Protein AF-A0A662TYX2-F1 (afdb_monomer_lite)

pLDDT: mean 77.35, std 15.82, range [39.88, 93.38]

Structure (mmCIF, N/CA/C/O backbone):
data_AF-A0A662TYX2-F1
#
_entry.id   AF-A0A662TYX2-F1
#
loop_
_atom_site.group_PDB
_atom_site.id
_atom_site.type_symbol
_atom_site.label_atom_id
_atom_site.label_alt_id
_atom_site.label_comp_id
_atom_site.label_asym_id
_atom_site.label_entity_id
_atom_site.label_seq_id
_atom_site.pdbx_PDB_ins_code
_atom_site.Cartn_x
_atom_site.Cartn_y
_atom_site.Cartn_z
_atom_site.occupancy
_atom_site.B_iso_or_equiv
_atom_site.auth_seq_id
_atom_site.auth_comp_id
_atom_site.auth_asym_id
_atom_site.auth_atom_id
_atom_site.pdbx_PDB_model_num
ATOM 1 N N . LEU A 1 1 ? -8.527 -4.948 -4.827 1.00 51.66 1 LEU A N 1
ATOM 2 C CA . LEU A 1 1 ? -7.198 -4.341 -5.114 1.00 51.66 1 LEU A CA 1
ATOM 3 C C . LEU A 1 1 ? -6.542 -4.879 -6.387 1.00 51.66 1 LEU A C 1
ATOM 5 O O . LEU A 1 1 ? -6.367 -4.096 -7.305 1.00 51.66 1 LEU A O 1
ATOM 9 N N . VAL A 1 2 ? -6.197 -6.172 -6.476 1.00 39.88 2 VAL A N 1
ATOM 10 C CA . VAL A 1 2 ? -5.436 -6.740 -7.618 1.00 39.88 2 VAL A CA 1
ATOM 11 C C . VAL A 1 2 ? -6.145 -6.558 -8.972 1.00 39.88 2 VAL A C 1
ATOM 13 O O . VAL A 1 2 ? -5.507 -6.166 -9.939 1.00 39.88 2 VAL A O 1
ATOM 16 N N . GLN A 1 3 ? -7.473 -6.721 -9.040 1.00 41.69 3 GLN A N 1
ATOM 17 C CA . GLN A 1 3 ? -8.241 -6.487 -10.278 1.00 41.69 3 GLN A CA 1
ATOM 18 C C . GLN A 1 3 ? -8.337 -5.007 -10.695 1.00 41.69 3 GLN A C 1
ATOM 20 O O . GLN A 1 3 ? -8.574 -4.718 -11.862 1.00 41.69 3 GLN A O 1
ATOM 25 N N . HIS A 1 4 ? -8.152 -4.061 -9.769 1.00 46.31 4 HIS A N 1
ATOM 26 C CA . HIS A 1 4 ? -8.172 -2.617 -10.060 1.00 46.31 4 HIS A CA 1
ATOM 27 C C . HIS A 1 4 ? -6.769 -2.057 -10.322 1.00 46.31 4 HIS A C 1
ATOM 29 O O . HIS A 1 4 ? -6.612 -0.962 -10.852 1.00 46.31 4 HIS A O 1
ATOM 35 N N . LEU A 1 5 ? -5.738 -2.831 -9.984 1.00 52.31 5 LEU A N 1
ATOM 36 C CA . LEU A 1 5 ? -4.337 -2.487 -10.145 1.00 52.31 5 LEU A CA 1
ATOM 37 C C . LEU A 1 5 ? -3.682 -3.478 -11.112 1.00 52.31 5 LEU A C 1
ATOM 39 O O . LEU A 1 5 ? -2.743 -4.178 -10.755 1.00 52.31 5 LEU A O 1
ATOM 43 N N . ASN A 1 6 ? -4.105 -3.475 -12.379 1.00 55.50 6 ASN A N 1
ATOM 44 C CA . ASN A 1 6 ? -3.437 -4.223 -13.463 1.00 55.50 6 ASN A CA 1
ATOM 45 C C . ASN A 1 6 ? -2.033 -3.657 -13.823 1.00 55.50 6 ASN A C 1
ATOM 47 O O . ASN A 1 6 ? -1.503 -3.860 -14.912 1.00 55.50 6 ASN A O 1
ATOM 51 N N . ILE A 1 7 ? -1.452 -2.879 -12.909 1.00 56.31 7 ILE A N 1
ATOM 52 C CA . ILE A 1 7 ? -0.224 -2.088 -13.032 1.00 56.31 7 ILE A CA 1
ATOM 53 C C . ILE A 1 7 ? 0.895 -2.719 -12.177 1.00 56.31 7 ILE A C 1
ATOM 55 O O . ILE A 1 7 ? 2.059 -2.355 -12.315 1.00 56.31 7 ILE A O 1
ATOM 59 N N . VAL A 1 8 ? 0.563 -3.679 -11.309 1.00 60.94 8 VAL A N 1
ATOM 60 C CA . VAL A 1 8 ? 1.473 -4.349 -10.367 1.00 60.94 8 VAL A CA 1
ATOM 61 C C . VAL A 1 8 ? 1.292 -5.858 -10.449 1.00 60.94 8 VAL A C 1
ATOM 63 O O . VAL A 1 8 ? 0.170 -6.341 -10.572 1.00 60.94 8 VAL A O 1
ATOM 66 N N . ASP A 1 9 ? 2.402 -6.593 -10.397 1.00 62.81 9 ASP A N 1
ATOM 67 C CA . ASP A 1 9 ? 2.411 -8.061 -10.473 1.00 62.81 9 ASP A CA 1
ATOM 68 C C . ASP A 1 9 ? 1.787 -8.714 -9.233 1.00 62.81 9 ASP A C 1
ATOM 70 O O . ASP A 1 9 ? 1.213 -9.800 -9.313 1.00 62.81 9 ASP A O 1
ATOM 74 N N . GLY A 1 10 ? 1.860 -8.038 -8.085 1.00 69.69 10 GLY A N 1
ATOM 75 C CA . GLY A 1 10 ? 1.293 -8.521 -6.833 1.00 69.69 10 GLY A CA 1
ATOM 76 C C . GLY A 1 10 ? 1.027 -7.392 -5.847 1.00 69.69 10 GLY A C 1
ATOM 77 O O . GLY A 1 10 ? 1.748 -6.395 -5.807 1.00 69.69 10 GLY A O 1
ATOM 78 N N . VAL A 1 11 ? -0.018 -7.560 -5.038 1.00 78.69 11 VAL A N 1
ATOM 79 C CA . VAL A 1 11 ? -0.348 -6.658 -3.931 1.00 78.69 11 VAL A CA 1
ATOM 80 C C . VAL A 1 11 ? -0.559 -7.484 -2.673 1.00 78.69 11 VAL A C 1
ATOM 82 O O . VAL A 1 11 ? -1.382 -8.398 -2.667 1.00 78.69 11 VAL A O 1
ATOM 85 N N . LYS A 1 12 ? 0.163 -7.153 -1.605 1.00 84.69 12 LYS A N 1
ATOM 86 C CA . LYS A 1 12 ? -0.034 -7.717 -0.265 1.00 84.69 12 LYS A CA 1
ATOM 87 C C . LYS A 1 12 ? -0.478 -6.606 0.673 1.00 84.69 12 LYS A C 1
ATOM 89 O O . LYS A 1 12 ? 0.030 -5.494 0.582 1.00 84.69 12 LYS A O 1
ATOM 94 N N . VAL A 1 13 ? -1.417 -6.903 1.565 1.00 86.06 13 VAL A N 1
ATOM 95 C CA . VAL A 1 13 ? -1.940 -5.949 2.550 1.00 86.06 13 VAL A CA 1
ATOM 96 C C . VAL A 1 13 ? -1.859 -6.590 3.929 1.00 86.06 13 VAL A C 1
ATOM 98 O O . VAL A 1 13 ? -2.252 -7.743 4.089 1.00 86.06 13 VAL A O 1
ATOM 101 N N . ALA A 1 14 ? -1.345 -5.855 4.909 1.00 88.44 14 ALA A N 1
ATOM 102 C CA . ALA A 1 14 ? -1.287 -6.274 6.303 1.00 88.44 14 ALA A CA 1
ATOM 103 C C . ALA A 1 14 ? -1.635 -5.100 7.220 1.00 88.44 14 ALA A C 1
ATOM 105 O O . ALA A 1 14 ? -1.243 -3.969 6.949 1.00 88.44 14 ALA A O 1
ATOM 106 N N . THR A 1 15 ? -2.321 -5.369 8.327 1.00 89.50 15 THR A N 1
ATOM 107 C CA . THR A 1 15 ? -2.638 -4.354 9.339 1.00 89.50 15 THR A CA 1
ATOM 108 C C . THR A 1 15 ? -1.803 -4.617 10.584 1.00 89.50 15 THR A C 1
ATOM 110 O O . THR A 1 15 ? -1.786 -5.731 11.104 1.00 89.50 15 THR A O 1
ATOM 113 N N . ARG A 1 16 ? -1.080 -3.601 11.050 1.00 89.81 16 ARG A N 1
ATOM 114 C CA . ARG A 1 16 ? -0.323 -3.631 12.304 1.00 89.81 16 ARG A CA 1
ATOM 115 C C . ARG A 1 16 ? -1.258 -3.441 13.500 1.00 89.81 16 ARG A C 1
ATOM 117 O O . ARG A 1 16 ? -2.365 -2.923 13.371 1.00 89.81 16 ARG A O 1
ATOM 124 N N . THR A 1 17 ? -0.785 -3.819 14.684 1.00 87.75 17 THR A N 1
ATOM 125 C CA . THR A 1 17 ? -1.522 -3.688 15.954 1.00 87.75 17 THR A CA 1
ATOM 126 C C . THR A 1 17 ? -1.836 -2.237 16.332 1.00 87.75 17 THR A C 1
ATOM 128 O O . THR A 1 17 ? -2.793 -1.992 17.055 1.00 87.75 17 THR A O 1
ATOM 131 N N . ASP A 1 18 ? -1.078 -1.272 15.809 1.00 88.56 18 ASP A N 1
ATOM 132 C CA . ASP A 1 18 ? -1.286 0.172 15.988 1.00 88.56 18 ASP A CA 1
ATOM 133 C C . ASP A 1 18 ? -2.308 0.785 15.001 1.00 88.56 18 ASP A C 1
ATOM 135 O O . ASP A 1 18 ? -2.491 2.008 14.959 1.00 88.56 18 ASP A O 1
ATOM 139 N N . GLY A 1 19 ? -2.955 -0.059 14.189 1.00 85.50 19 GLY A N 1
ATOM 140 C CA . GLY A 1 19 ? -3.947 0.329 13.189 1.00 85.50 19 GLY A CA 1
ATOM 141 C C . GLY A 1 19 ? -3.365 0.774 11.846 1.00 85.50 19 GLY A C 1
ATOM 142 O O . GLY A 1 19 ? -4.144 1.110 10.952 1.00 85.50 19 GLY A O 1
ATOM 143 N N . THR A 1 20 ? -2.038 0.763 11.683 1.00 92.81 20 THR A N 1
ATOM 144 C CA . THR A 1 20 ? -1.371 1.098 10.419 1.00 92.81 20 THR A CA 1
ATOM 145 C C . THR A 1 20 ? -1.577 -0.010 9.390 1.00 92.81 20 THR A C 1
ATOM 147 O O . THR A 1 20 ? -1.287 -1.178 9.650 1.00 92.81 20 THR A O 1
ATOM 150 N N . ILE A 1 21 ? -2.013 0.355 8.190 1.00 92.25 21 ILE A N 1
ATOM 151 C CA . ILE A 1 21 ? -2.166 -0.548 7.053 1.00 92.25 21 ILE A CA 1
ATOM 152 C C . ILE A 1 21 ? -0.911 -0.455 6.185 1.00 92.25 21 ILE A C 1
ATOM 154 O O . ILE A 1 21 ? -0.548 0.608 5.686 1.00 92.25 21 ILE A O 1
ATOM 158 N N . VAL A 1 22 ? -0.244 -1.587 5.998 1.00 92.00 22 VAL A N 1
ATOM 159 C CA . VAL A 1 22 ? 0.950 -1.742 5.171 1.00 92.00 22 VAL A CA 1
ATOM 160 C C . VAL A 1 22 ? 0.546 -2.425 3.873 1.00 92.00 22 VAL A C 1
ATOM 162 O O . VAL A 1 22 ? 0.042 -3.548 3.888 1.00 92.00 22 VAL A O 1
ATOM 165 N N . VAL A 1 23 ? 0.775 -1.756 2.748 1.00 90.00 23 VAL A N 1
ATOM 166 C CA . VAL A 1 23 ? 0.504 -2.286 1.410 1.00 90.00 23 VAL A CA 1
ATOM 167 C C . VAL A 1 23 ? 1.815 -2.454 0.661 1.00 90.00 23 VAL A C 1
ATOM 169 O O . VAL A 1 23 ? 2.488 -1.476 0.354 1.00 90.00 23 VAL A O 1
ATOM 172 N N . THR A 1 24 ? 2.161 -3.689 0.323 1.00 87.69 24 THR A N 1
ATOM 173 C CA . THR A 1 24 ? 3.335 -4.006 -0.490 1.00 87.69 24 THR A CA 1
ATOM 174 C C . THR A 1 24 ? 2.909 -4.244 -1.928 1.00 87.69 24 THR A C 1
ATOM 176 O O . THR A 1 24 ? 2.066 -5.096 -2.209 1.00 87.69 24 THR A O 1
ATOM 179 N N . LEU A 1 25 ? 3.515 -3.495 -2.839 1.00 84.19 25 LEU A N 1
ATOM 180 C CA . LEU A 1 25 ? 3.327 -3.576 -4.277 1.00 84.19 25 LEU A CA 1
ATOM 181 C C . LEU A 1 25 ? 4.570 -4.218 -4.898 1.00 84.19 25 LEU A C 1
ATOM 183 O O . LEU A 1 25 ? 5.645 -3.611 -4.917 1.00 84.19 25 LEU A O 1
ATOM 187 N N . SER A 1 26 ? 4.424 -5.445 -5.393 1.00 76.56 26 SER A N 1
ATOM 188 C CA . SER A 1 26 ? 5.471 -6.163 -6.120 1.00 76.56 26 SER A CA 1
ATOM 189 C C . SER A 1 26 ? 5.532 -5.657 -7.558 1.00 76.56 26 SER A C 1
ATOM 191 O O . SER A 1 26 ? 4.484 -5.526 -8.191 1.00 76.56 26 SER A O 1
ATOM 193 N N . LYS A 1 27 ? 6.750 -5.377 -8.046 1.00 67.50 27 LYS A N 1
ATOM 194 C CA . LYS A 1 27 ? 7.119 -5.135 -9.452 1.00 67.50 27 LYS A CA 1
ATOM 195 C C . LYS A 1 27 ? 6.024 -4.438 -10.274 1.00 67.50 27 LYS A C 1
ATOM 197 O O . LYS A 1 27 ? 5.118 -5.040 -10.847 1.00 67.50 27 LYS A O 1
ATOM 202 N N . ILE A 1 28 ? 6.108 -3.111 -10.310 1.00 65.00 28 ILE A N 1
ATOM 203 C CA . ILE A 1 28 ? 5.212 -2.275 -11.113 1.00 65.00 28 ILE A CA 1
ATOM 204 C C . ILE A 1 28 ? 5.540 -2.548 -12.592 1.00 65.00 28 ILE A C 1
ATOM 206 O O . ILE A 1 28 ? 6.633 -2.207 -13.043 1.00 65.00 28 ILE A O 1
ATOM 210 N N . LYS A 1 29 ? 4.611 -3.165 -13.338 1.00 57.31 29 LYS A N 1
ATOM 211 C CA . LYS A 1 29 ? 4.793 -3.678 -14.717 1.00 57.31 29 LYS A CA 1
ATOM 212 C C . LYS A 1 29 ? 5.257 -2.631 -15.740 1.00 57.31 29 LYS A C 1
ATOM 214 O O . LYS A 1 29 ? 5.711 -2.981 -16.825 1.00 57.31 29 LYS A O 1
ATOM 219 N N . TYR A 1 30 ? 5.155 -1.344 -15.422 1.00 53.56 30 TYR A N 1
ATOM 220 C CA . TYR A 1 30 ? 5.537 -0.249 -16.309 1.00 53.56 30 TYR A CA 1
ATOM 221 C C . TYR A 1 30 ? 6.852 0.385 -15.840 1.00 53.56 30 TYR A C 1
ATOM 223 O O . TYR A 1 30 ? 6.948 0.910 -14.732 1.00 53.56 30 TYR A O 1
ATOM 231 N N . GLY A 1 31 ? 7.869 0.330 -16.707 1.00 46.00 31 GLY A N 1
ATOM 232 C CA . GLY A 1 31 ? 9.245 0.746 -16.429 1.00 46.00 31 GLY A CA 1
ATOM 233 C C . GLY A 1 31 ? 9.384 2.148 -15.817 1.00 46.00 31 GLY A C 1
ATOM 234 O O . GLY A 1 31 ? 8.795 3.127 -16.275 1.00 46.00 31 GLY A O 1
ATOM 235 N N . PHE A 1 32 ? 10.229 2.238 -14.788 1.00 51.19 32 PHE A N 1
ATOM 236 C CA . PHE A 1 32 ? 10.436 3.394 -13.906 1.00 51.19 32 PHE A CA 1
ATOM 237 C C . PHE A 1 32 ? 11.031 4.662 -14.559 1.00 51.19 32 PHE A C 1
ATOM 239 O O . PHE A 1 32 ? 11.198 5.667 -13.867 1.00 51.19 32 PHE A O 1
ATOM 246 N N . SER A 1 33 ? 11.343 4.685 -15.859 1.00 48.47 33 SER A N 1
ATOM 247 C CA . SER A 1 33 ? 12.124 5.781 -16.465 1.00 48.47 33 SER A CA 1
ATOM 248 C C . SER A 1 33 ? 11.390 7.131 -16.589 1.00 48.47 33 SER A C 1
ATOM 250 O O . SER A 1 33 ? 12.019 8.123 -16.943 1.00 48.47 33 SER A O 1
ATOM 252 N N . LYS A 1 34 ? 10.089 7.224 -16.259 1.00 48.28 34 LYS A N 1
ATOM 253 C CA . LYS A 1 34 ? 9.291 8.474 -16.361 1.00 48.28 34 LYS A CA 1
ATOM 254 C C . LYS A 1 34 ? 8.425 8.813 -15.121 1.00 48.28 34 LYS A C 1
ATOM 256 O O . LYS A 1 34 ? 7.405 9.482 -15.246 1.00 48.28 34 LYS A O 1
ATOM 261 N N . TYR A 1 35 ? 8.772 8.333 -13.919 1.00 55.34 35 TYR A N 1
ATOM 262 C CA . TYR A 1 35 ? 7.762 7.997 -12.890 1.00 55.34 35 TYR A CA 1
ATOM 263 C C . TYR A 1 35 ? 7.509 8.935 -11.683 1.00 55.34 35 TYR A C 1
ATOM 265 O O . TYR A 1 35 ? 6.661 8.585 -10.861 1.00 55.34 35 TYR A O 1
ATOM 273 N N . ARG A 1 36 ? 8.140 10.114 -11.527 1.00 51.66 36 ARG A N 1
ATOM 274 C CA . ARG A 1 36 ? 7.904 10.959 -10.320 1.00 51.66 36 ARG A CA 1
ATOM 275 C C . ARG A 1 36 ? 6.432 11.374 -10.120 1.00 51.66 36 ARG A C 1
ATOM 277 O O . ARG A 1 36 ? 5.982 11.426 -8.984 1.00 51.66 36 ARG A O 1
ATOM 284 N N . GLY A 1 37 ? 5.667 11.600 -11.192 1.00 55.97 37 GLY A N 1
ATOM 285 C CA . GLY A 1 37 ? 4.252 12.001 -11.099 1.00 55.97 37 GLY A CA 1
ATOM 286 C C . GLY A 1 37 ? 3.250 10.858 -10.871 1.00 55.97 37 GLY A C 1
ATOM 287 O O . GLY A 1 37 ? 2.138 11.100 -10.418 1.00 55.97 37 GLY A O 1
ATOM 288 N N . LYS A 1 38 ? 3.615 9.600 -11.158 1.00 68.19 38 LYS A N 1
ATOM 289 C CA . LYS A 1 38 ? 2.672 8.462 -11.128 1.00 68.19 38 LYS A CA 1
ATOM 290 C C . LYS A 1 38 ? 2.612 7.733 -9.786 1.00 68.19 38 LYS A C 1
ATOM 292 O O . LYS A 1 38 ? 1.661 6.997 -9.548 1.00 68.19 38 LYS A O 1
ATOM 297 N N . ILE A 1 39 ? 3.583 7.940 -8.896 1.00 73.81 39 ILE A N 1
ATO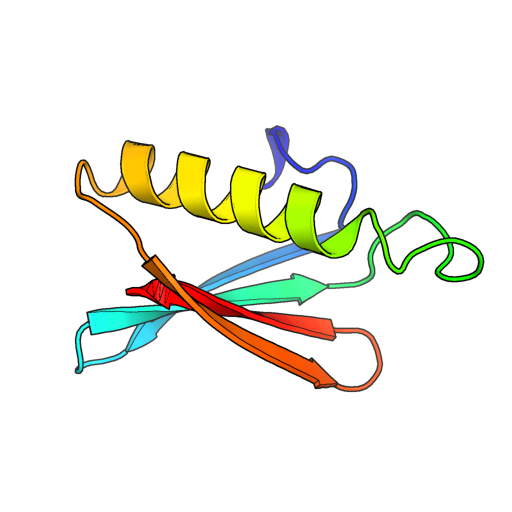M 298 C CA . ILE A 1 39 ? 3.550 7.312 -7.569 1.00 73.81 39 ILE A CA 1
ATOM 299 C C . ILE A 1 39 ? 2.435 7.890 -6.693 1.00 73.81 39 ILE A C 1
ATOM 301 O O . ILE A 1 39 ? 1.729 7.132 -6.039 1.00 73.81 39 ILE A O 1
ATOM 305 N N . GLY A 1 40 ? 2.206 9.207 -6.773 1.00 75.62 40 GLY A N 1
ATOM 306 C CA . GLY A 1 40 ? 1.075 9.861 -6.113 1.00 75.62 40 GLY A CA 1
ATOM 307 C C . GLY A 1 40 ? -0.258 9.286 -6.584 1.00 75.62 40 GLY A C 1
ATOM 308 O O . GLY A 1 40 ? -1.103 8.962 -5.764 1.00 75.62 40 GLY A O 1
ATOM 309 N N . PHE A 1 41 ? -0.399 9.033 -7.888 1.00 78.56 41 PHE A N 1
ATOM 310 C CA . PHE A 1 41 ? -1.588 8.387 -8.447 1.00 78.56 41 PHE A CA 1
ATOM 311 C C . PHE A 1 41 ? -1.823 6.977 -7.881 1.00 78.56 41 PHE A C 1
ATOM 313 O O . PHE A 1 41 ? -2.943 6.645 -7.501 1.00 78.56 41 PHE A O 1
ATOM 320 N N . ILE A 1 42 ? -0.769 6.160 -7.768 1.00 79.94 42 ILE A N 1
ATOM 321 C CA . ILE A 1 42 ? -0.862 4.826 -7.153 1.00 79.94 42 ILE A CA 1
ATOM 322 C C . ILE A 1 42 ? -1.259 4.942 -5.677 1.00 79.94 42 ILE A C 1
ATOM 324 O O . ILE A 1 42 ? -2.153 4.224 -5.236 1.00 79.94 42 ILE A O 1
ATOM 328 N N . ILE A 1 43 ? -0.638 5.859 -4.930 1.00 86.44 43 ILE A N 1
ATOM 329 C CA . ILE A 1 43 ? -0.969 6.122 -3.524 1.00 86.44 43 ILE A CA 1
ATOM 330 C C . ILE A 1 43 ? -2.445 6.508 -3.384 1.00 86.44 43 ILE A C 1
ATOM 332 O O . ILE A 1 43 ? -3.133 5.947 -2.536 1.00 86.44 43 ILE A O 1
ATOM 336 N N . THR A 1 44 ? -2.948 7.407 -4.234 1.00 86.12 44 THR A N 1
ATOM 337 C CA . THR A 1 44 ? -4.350 7.841 -4.222 1.00 86.12 44 THR A CA 1
ATOM 338 C C . THR A 1 44 ? -5.307 6.692 -4.525 1.00 86.12 44 THR A C 1
ATOM 340 O O . THR A 1 44 ? -6.279 6.525 -3.797 1.00 86.12 44 THR A O 1
ATOM 343 N N . ILE A 1 45 ? -5.035 5.870 -5.545 1.00 85.81 45 ILE A N 1
ATOM 344 C CA . ILE A 1 45 ? -5.885 4.712 -5.865 1.00 85.81 45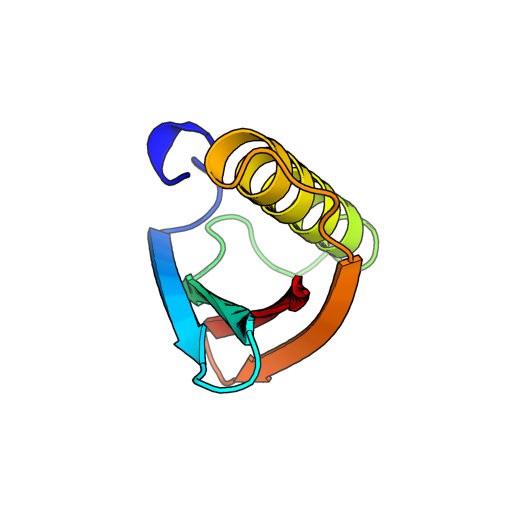 ILE A CA 1
ATOM 345 C C . ILE A 1 45 ? -5.899 3.716 -4.710 1.00 85.81 45 ILE A C 1
ATOM 347 O O . ILE A 1 45 ? -6.966 3.271 -4.295 1.00 85.81 45 ILE A O 1
ATOM 351 N N . VAL A 1 46 ? -4.725 3.358 -4.185 1.00 86.31 46 VAL A N 1
ATOM 352 C CA . VAL A 1 46 ? -4.631 2.411 -3.069 1.00 86.31 46 VAL A CA 1
ATOM 353 C C . VAL A 1 46 ? -5.370 2.969 -1.854 1.00 86.31 46 VAL A C 1
ATOM 355 O O . VAL A 1 46 ? -6.185 2.259 -1.277 1.00 86.31 46 VAL A O 1
ATOM 358 N N . GLY A 1 47 ? -5.162 4.243 -1.517 1.00 88.94 47 GLY A N 1
ATOM 359 C CA . GLY A 1 47 ? -5.863 4.915 -0.425 1.00 88.94 47 GLY A CA 1
ATOM 360 C C . GLY A 1 47 ? -7.383 4.932 -0.601 1.00 88.94 47 GLY A C 1
ATOM 361 O O . GLY A 1 47 ? -8.097 4.626 0.347 1.00 88.94 47 GLY A O 1
ATOM 362 N N . ALA A 1 48 ? -7.880 5.211 -1.809 1.00 88.44 48 ALA A N 1
ATOM 363 C CA . ALA A 1 48 ? -9.312 5.201 -2.110 1.00 88.44 48 ALA A CA 1
ATOM 364 C C . ALA A 1 48 ? -9.923 3.803 -1.939 1.00 88.44 48 ALA A C 1
ATOM 366 O O . ALA A 1 48 ? -10.939 3.660 -1.264 1.00 88.44 48 ALA A O 1
ATOM 367 N N . ILE A 1 49 ? -9.265 2.764 -2.466 1.00 86.75 49 ILE A N 1
ATOM 368 C CA . ILE A 1 49 ? -9.735 1.381 -2.308 1.00 86.75 49 ILE A CA 1
ATOM 369 C C . ILE A 1 49 ? -9.718 0.974 -0.830 1.00 86.75 49 ILE A C 1
ATOM 371 O O . ILE A 1 49 ? -10.640 0.307 -0.367 1.00 86.75 49 ILE A O 1
ATOM 375 N N . LEU A 1 50 ? -8.684 1.360 -0.073 1.00 88.81 50 LEU A N 1
ATOM 376 C CA . LEU A 1 50 ? -8.625 1.092 1.365 1.00 88.81 50 LEU A CA 1
ATOM 377 C C . LEU A 1 50 ? -9.759 1.810 2.109 1.00 88.81 50 LEU A C 1
ATOM 379 O O . LEU A 1 50 ? -10.403 1.193 2.952 1.00 88.81 50 LEU A O 1
ATOM 383 N N . ALA A 1 51 ? -10.031 3.075 1.784 1.00 89.06 51 ALA A N 1
ATOM 384 C CA . ALA A 1 51 ? -11.099 3.848 2.413 1.00 89.06 51 ALA A CA 1
ATOM 385 C C . ALA A 1 51 ? -12.480 3.236 2.161 1.00 89.06 51 ALA A C 1
ATOM 387 O O . ALA A 1 51 ? -13.275 3.116 3.091 1.00 89.06 51 ALA A O 1
ATOM 388 N N . GLU A 1 52 ? -12.727 2.781 0.933 1.00 87.50 52 GLU A N 1
ATOM 389 C CA . GLU A 1 52 ? -13.942 2.055 0.566 1.00 87.50 52 GLU A CA 1
ATOM 390 C C . GLU A 1 52 ? -14.035 0.702 1.292 1.00 87.50 52 GLU A C 1
ATOM 392 O O . GLU A 1 52 ? -15.058 0.385 1.890 1.00 87.50 52 GLU A O 1
ATOM 397 N N . THR A 1 53 ? -12.940 -0.067 1.323 1.00 85.81 53 THR A N 1
ATOM 398 C CA . THR A 1 53 ? -12.903 -1.408 1.937 1.00 85.81 53 THR A CA 1
ATOM 399 C C . THR A 1 53 ? -13.125 -1.360 3.448 1.00 85.81 53 THR A C 1
ATOM 401 O O . THR A 1 53 ? -13.829 -2.200 4.003 1.00 85.81 53 THR A O 1
ATOM 404 N N . PHE A 1 54 ? -12.507 -0.396 4.130 1.00 84.50 54 PHE A N 1
ATOM 405 C CA . PHE A 1 54 ? -12.603 -0.251 5.584 1.00 84.50 54 PHE A CA 1
ATOM 406 C C . PHE A 1 54 ? -13.736 0.684 6.023 1.00 84.50 54 PHE A C 1
ATOM 408 O O . PHE A 1 54 ? -13.915 0.876 7.225 1.00 84.50 54 PHE A O 1
ATOM 415 N N . ASN A 1 55 ? -14.476 1.265 5.072 1.00 89.25 55 ASN A N 1
ATOM 416 C CA . ASN A 1 55 ? -15.524 2.264 5.289 1.00 89.25 55 ASN A CA 1
ATOM 417 C C . ASN A 1 55 ? -15.107 3.363 6.288 1.00 89.25 55 ASN A C 1
ATOM 419 O O . ASN A 1 55 ? -15.846 3.723 7.208 1.00 89.25 55 ASN A O 1
ATOM 423 N N . ARG A 1 56 ? -13.871 3.855 6.151 1.00 87.81 56 ARG A N 1
ATOM 424 C CA . ARG A 1 56 ? -13.290 4.878 7.029 1.00 87.81 56 ARG A CA 1
ATOM 425 C C . ARG A 1 56 ? -12.340 5.777 6.255 1.00 87.81 56 ARG A C 1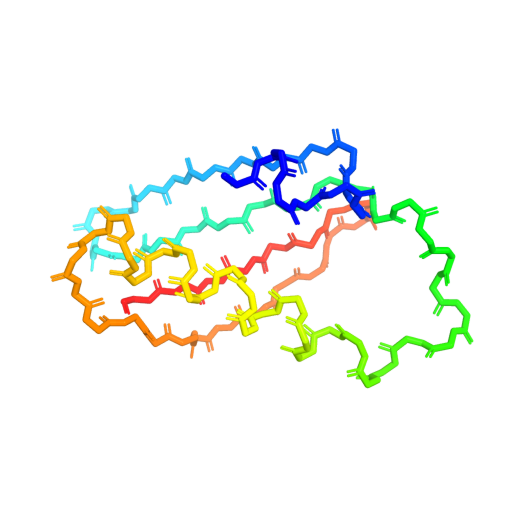
ATOM 427 O O . ARG A 1 56 ? -11.820 5.392 5.211 1.00 87.81 56 ARG A O 1
ATOM 434 N N . LYS A 1 57 ? -12.068 6.968 6.792 1.00 89.75 57 LYS A N 1
ATOM 435 C CA . LYS A 1 57 ? 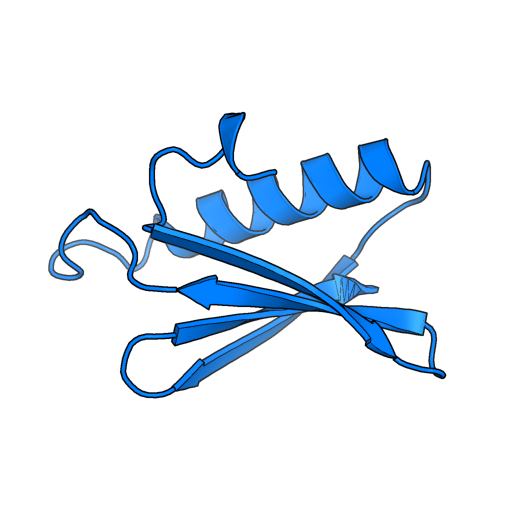-11.029 7.846 6.244 1.00 89.75 57 LYS A CA 1
ATOM 436 C C . LYS A 1 57 ? -9.672 7.149 6.359 1.00 89.75 57 LYS A C 1
ATOM 438 O O . LYS A 1 57 ? -9.339 6.658 7.434 1.00 89.75 57 LYS A O 1
ATOM 443 N N . ILE A 1 58 ? -8.926 7.125 5.258 1.00 92.19 58 ILE A N 1
ATOM 444 C CA . ILE A 1 58 ? -7.573 6.579 5.195 1.00 92.19 58 ILE A CA 1
ATOM 445 C C . ILE A 1 58 ? -6.598 7.697 4.839 1.00 92.19 58 ILE A C 1
ATOM 447 O O . ILE A 1 58 ? -6.805 8.427 3.868 1.00 92.19 58 ILE A O 1
ATOM 451 N N . GLU A 1 59 ? -5.531 7.822 5.615 1.00 93.12 59 GLU A N 1
ATOM 452 C CA . GLU A 1 59 ? -4.473 8.808 5.430 1.00 93.12 59 GLU A CA 1
ATOM 453 C C . GLU A 1 59 ? -3.177 8.120 5.011 1.00 93.12 59 GLU A C 1
ATOM 455 O O . GLU A 1 59 ? -2.783 7.096 5.566 1.00 93.12 59 GLU A O 1
ATOM 460 N N . PHE A 1 60 ? -2.504 8.675 4.006 1.00 92.19 60 PHE A N 1
ATOM 461 C CA . PHE A 1 60 ? -1.184 8.204 3.604 1.00 92.19 60 PHE A CA 1
ATOM 462 C C . PHE A 1 60 ? -0.135 8.706 4.596 1.00 92.19 60 PHE A C 1
ATOM 464 O O . PHE A 1 60 ? -0.048 9.904 4.854 1.00 92.19 60 PHE A O 1
ATOM 471 N N . LEU A 1 61 ? 0.673 7.789 5.120 1.00 93.00 61 LEU A N 1
ATOM 472 C CA . LEU A 1 61 ? 1.718 8.101 6.090 1.00 93.00 61 LEU A CA 1
ATOM 473 C C . LEU A 1 61 ? 3.081 8.240 5.419 1.00 93.00 61 LEU A C 1
ATOM 475 O O . LEU A 1 61 ? 3.764 9.247 5.580 1.00 93.00 61 LEU A O 1
ATOM 479 N N . ASN A 1 62 ? 3.509 7.192 4.717 1.00 92.81 62 ASN A N 1
ATOM 480 C CA . ASN A 1 62 ? 4.850 7.116 4.156 1.00 92.81 62 ASN A CA 1
ATOM 481 C C . ASN A 1 62 ? 4.931 6.072 3.038 1.00 92.81 62 ASN A C 1
ATOM 483 O O . ASN A 1 62 ? 4.075 5.197 2.905 1.00 92.81 62 ASN A O 1
ATOM 487 N N . MET A 1 63 ? 6.009 6.134 2.264 1.00 89.75 63 MET A N 1
ATOM 488 C CA . MET A 1 63 ? 6.389 5.120 1.295 1.00 89.75 63 MET A CA 1
ATOM 489 C C . MET A 1 63 ? 7.854 4.731 1.486 1.00 89.75 63 MET A C 1
ATOM 491 O O . MET A 1 63 ? 8.734 5.585 1.547 1.00 89.75 63 MET A O 1
ATOM 495 N N . GLU A 1 64 ? 8.118 3.430 1.461 1.00 89.50 64 GLU A N 1
ATOM 496 C CA . GLU A 1 64 ? 9.460 2.864 1.360 1.00 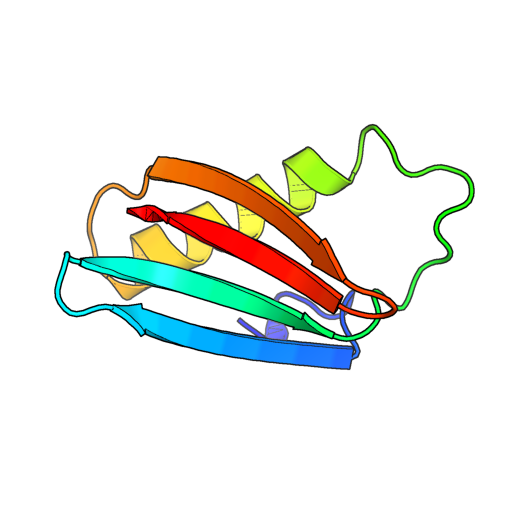89.50 64 GLU A CA 1
ATOM 497 C C . GLU A 1 64 ? 9.635 2.139 0.025 1.00 89.50 64 GLU A C 1
ATOM 499 O O . GLU A 1 64 ? 8.707 1.524 -0.503 1.00 89.50 64 GLU A O 1
ATOM 504 N N . LYS A 1 65 ? 10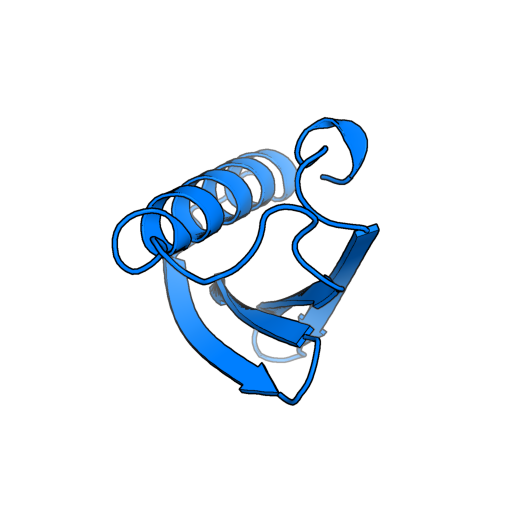.854 2.168 -0.516 1.00 81.69 65 LYS A N 1
ATOM 505 C CA . LYS A 1 65 ? 11.224 1.389 -1.700 1.00 81.69 65 LYS A CA 1
ATOM 506 C C . LYS A 1 65 ? 12.334 0.412 -1.330 1.00 81.69 65 LYS A C 1
ATOM 508 O O . LYS A 1 65 ? 13.387 0.838 -0.863 1.00 81.69 65 LYS A O 1
ATOM 513 N N . LYS A 1 66 ? 12.112 -0.884 -1.556 1.00 80.56 66 LYS A N 1
ATOM 514 C CA . LYS A 1 66 ? 13.092 -1.950 -1.299 1.00 80.56 66 LYS A CA 1
ATOM 515 C C . LYS A 1 66 ? 13.236 -2.819 -2.537 1.00 80.56 66 LYS A C 1
ATOM 517 O O . LYS A 1 66 ? 12.305 -3.529 -2.881 1.00 80.56 66 LYS A O 1
ATOM 522 N N . LEU A 1 67 ? 14.404 -2.780 -3.183 1.00 74.94 67 LEU A N 1
ATOM 523 C CA . LEU A 1 67 ? 14.719 -3.561 -4.391 1.00 74.94 67 LEU A CA 1
ATOM 524 C C . LEU A 1 67 ? 13.598 -3.495 -5.455 1.00 74.94 67 LEU A C 1
ATOM 526 O O . LEU A 1 67 ? 13.485 -2.484 -6.151 1.00 74.94 67 LEU A O 1
ATOM 530 N N . GLU A 1 68 ? 12.770 -4.542 -5.561 1.00 74.38 68 GLU A N 1
ATOM 531 C CA . GLU A 1 68 ? 11.657 -4.677 -6.519 1.00 74.38 68 GLU A CA 1
ATOM 532 C C . GLU A 1 68 ? 10.263 -4.386 -5.923 1.00 74.38 68 GLU A C 1
ATOM 534 O O . GLU A 1 68 ? 9.246 -4.530 -6.605 1.00 74.38 68 GLU A O 1
ATOM 539 N N . GLU A 1 69 ? 10.195 -3.958 -4.663 1.00 81.25 69 GLU A N 1
ATOM 540 C CA . GLU A 1 69 ? 8.952 -3.695 -3.943 1.00 81.25 69 GLU A CA 1
ATOM 541 C C . GLU A 1 69 ? 8.811 -2.220 -3.559 1.00 81.25 69 GLU A C 1
ATOM 543 O O . GLU A 1 69 ? 9.762 -1.533 -3.169 1.00 81.25 69 GLU A O 1
ATOM 548 N N . THR A 1 70 ? 7.578 -1.730 -3.659 1.00 85.69 70 THR A N 1
ATOM 549 C CA . THR A 1 70 ? 7.162 -0.448 -3.087 1.00 85.69 70 THR A CA 1
ATOM 550 C C . THR A 1 70 ? 6.212 -0.728 -1.938 1.00 85.69 70 THR A C 1
ATOM 552 O O . THR A 1 70 ? 5.198 -1.393 -2.125 1.00 85.69 70 THR A O 1
ATOM 555 N N . ILE A 1 71 ? 6.539 -0.231 -0.753 1.00 90.06 71 ILE A N 1
ATOM 556 C CA . ILE A 1 71 ? 5.752 -0.417 0.460 1.00 90.06 71 ILE A CA 1
ATOM 557 C C . ILE A 1 71 ? 5.099 0.918 0.789 1.00 90.06 71 ILE A C 1
ATOM 559 O O . ILE A 1 71 ? 5.780 1.928 0.942 1.00 90.06 71 ILE A O 1
ATOM 563 N N . LEU A 1 72 ? 3.778 0.926 0.881 1.00 91.62 72 LEU A N 1
ATOM 564 C CA . LEU A 1 72 ? 2.970 2.083 1.229 1.00 91.62 72 LEU A CA 1
ATOM 565 C C . LEU A 1 72 ? 2.395 1.889 2.629 1.00 91.62 72 LEU A C 1
ATOM 567 O O . LEU A 1 72 ? 1.920 0.805 2.968 1.00 91.62 72 LEU A O 1
ATOM 571 N N . PHE A 1 73 ? 2.418 2.947 3.425 1.00 92.88 73 PHE A N 1
ATOM 572 C CA . PHE A 1 73 ? 1.890 2.962 4.781 1.00 92.88 73 PHE A CA 1
ATOM 573 C C . PHE A 1 73 ? 0.698 3.907 4.845 1.00 92.88 73 PHE A C 1
ATOM 575 O O . PHE A 1 73 ? 0.791 5.055 4.407 1.00 92.88 73 PHE A O 1
ATOM 582 N N . PHE A 1 74 ? -0.401 3.426 5.412 1.00 93.38 74 PHE A N 1
ATOM 583 C CA . PHE A 1 74 ? -1.654 4.155 5.556 1.00 93.38 74 PHE A CA 1
ATOM 584 C C . PHE A 1 74 ? -2.212 4.022 6.978 1.00 93.38 74 PHE A C 1
ATOM 586 O O . PHE A 1 74 ? -1.866 3.070 7.680 1.00 93.38 74 PHE A O 1
ATOM 593 N N . LYS A 1 75 ? -3.095 4.931 7.396 1.00 92.88 75 LYS A N 1
ATOM 594 C CA . LYS A 1 75 ? -3.833 4.844 8.664 1.00 92.88 75 LYS A CA 1
ATOM 595 C C . LYS A 1 75 ? -5.309 5.138 8.475 1.00 92.88 75 LYS A C 1
ATOM 597 O O . LYS A 1 75 ? -5.605 6.143 7.805 1.00 92.88 75 LYS A O 1
#

Sequence (75 aa):
LVQHLNIVDGVKVATRTDGTIVVTLSKIKYGFSKYRGKIGFIITIVGAILAETFNRKIEFLNMEKKLEETILFFK

Radius of gyration: 11.93 Å; chains: 1; bounding box: 30×20×32 Å

Foldseek 3Di:
DCVVCVQAPDWDWDADPVRKIKIKTFARPDDPPPPPVCVVVVLVVVQVVVCVVVVHHKAWDDWDDDDRMIMTIID

Secondary structure (DSSP, 8-state):
-TTT-TTEEEEEEEE-TTS-EEEEEEEESS-GGG-TTHHHHHHHHHHHHHHHHHTS---EEEEEEETTEEEEEE-